Protein AF-A0A1Q6SW51-F1 (afdb_monomer_lite)

Structure (mmCIF, N/CA/C/O backbone):
data_AF-A0A1Q6SW51-F1
#
_entry.id   AF-A0A1Q6SW51-F1
#
loop_
_atom_site.group_PDB
_atom_site.id
_atom_site.type_symbol
_atom_site.label_atom_id
_atom_site.label_alt_id
_atom_site.label_comp_id
_atom_site.label_asym_id
_atom_site.label_entity_id
_atom_site.label_seq_id
_atom_site.pdbx_PDB_ins_code
_atom_site.Cartn_x
_atom_site.Cartn_y
_atom_site.Cartn_z
_atom_site.occupancy
_atom_site.B_iso_or_equiv
_atom_site.auth_seq_id
_atom_site.auth_comp_id
_atom_site.auth_asym_id
_atom_site.auth_atom_id
_atom_site.pdbx_PDB_model_num
ATOM 1 N N . MET A 1 1 ? 6.416 -1.608 13.780 1.00 59.78 1 MET A N 1
ATOM 2 C CA . MET A 1 1 ? 4.996 -1.342 13.450 1.00 59.78 1 MET A CA 1
ATOM 3 C C . MET A 1 1 ? 4.737 0.159 13.450 1.00 59.78 1 MET A C 1
ATOM 5 O O . MET A 1 1 ? 5.255 0.853 14.320 1.00 59.78 1 MET A O 1
ATOM 9 N N . LYS A 1 2 ? 4.018 0.686 12.449 1.00 80.19 2 LYS A N 1
ATOM 10 C CA . LYS A 1 2 ? 3.732 2.131 12.332 1.00 80.19 2 LYS A CA 1
ATOM 11 C C . LYS A 1 2 ? 2.410 2.452 13.046 1.00 80.19 2 LYS A C 1
ATOM 13 O O . LYS A 1 2 ? 1.424 1.747 12.851 1.00 80.19 2 LYS A O 1
ATOM 18 N N . LYS A 1 3 ? 2.394 3.502 13.870 1.00 89.12 3 LYS A N 1
ATOM 19 C CA . LYS A 1 3 ? 1.204 3.941 14.618 1.00 89.12 3 LYS A CA 1
ATOM 20 C C . LYS A 1 3 ? 0.370 4.944 13.821 1.00 89.12 3 LYS A C 1
ATOM 22 O O . LYS A 1 3 ? 0.912 5.720 13.034 1.00 89.12 3 LYS A O 1
ATOM 27 N N . CYS A 1 4 ? -0.942 4.945 14.043 1.00 89.94 4 CYS A N 1
ATOM 28 C CA . CYS A 1 4 ? -1.838 5.974 13.525 1.00 89.94 4 CYS A CA 1
ATOM 29 C C . CYS A 1 4 ? -1.556 7.311 14.227 1.00 89.94 4 CYS A C 1
ATOM 31 O O . CYS A 1 4 ? -1.523 7.352 15.455 1.00 89.94 4 CYS A O 1
ATOM 33 N N . SER A 1 5 ? -1.414 8.401 13.466 1.00 89.25 5 SER A N 1
ATOM 34 C CA . SER A 1 5 ? -1.162 9.744 14.015 1.00 89.25 5 SER A CA 1
ATOM 35 C C . SER A 1 5 ? -2.273 10.241 14.941 1.00 89.25 5 SER A C 1
ATOM 37 O O . SER A 1 5 ? -1.999 10.992 15.866 1.00 89.25 5 SER A O 1
ATOM 39 N N . ASP A 1 6 ? -3.513 9.811 14.698 1.00 89.75 6 ASP A N 1
ATOM 40 C CA . ASP A 1 6 ? -4.688 10.389 15.360 1.00 89.75 6 ASP A CA 1
ATOM 41 C C . ASP A 1 6 ? -5.124 9.538 16.557 1.00 89.75 6 ASP A C 1
ATOM 43 O O . ASP A 1 6 ? -5.579 10.047 17.574 1.00 89.75 6 ASP A O 1
ATOM 47 N N . CYS A 1 7 ? -4.982 8.216 16.441 1.00 91.75 7 CYS A N 1
ATOM 48 C CA . CYS A 1 7 ? -5.433 7.263 17.455 1.00 91.75 7 CYS A CA 1
ATOM 49 C C . CYS A 1 7 ? -4.299 6.695 18.316 1.00 91.75 7 CYS A C 1
ATOM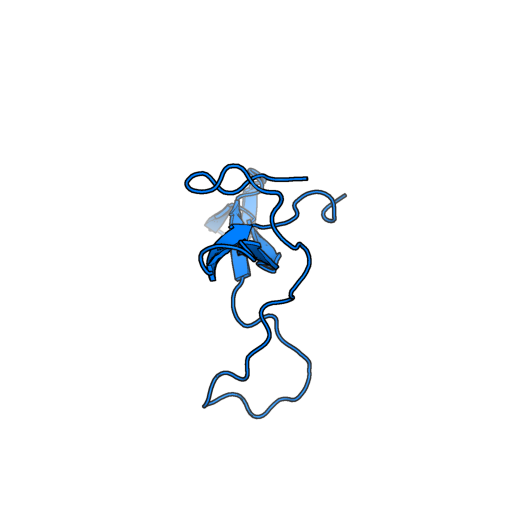 51 O O . CYS A 1 7 ? -4.585 6.003 19.291 1.00 91.75 7 CYS A O 1
ATOM 53 N N . ASN A 1 8 ? -3.037 6.915 17.924 1.00 91.56 8 ASN A N 1
ATOM 54 C CA . ASN A 1 8 ? -1.830 6.329 18.523 1.00 91.56 8 ASN A CA 1
ATOM 55 C C . ASN A 1 8 ? -1.859 4.788 18.657 1.00 91.56 8 ASN A C 1
ATOM 57 O O . ASN A 1 8 ? -1.073 4.201 19.401 1.00 91.56 8 ASN A O 1
ATOM 61 N N . CYS A 1 9 ? -2.762 4.119 17.938 1.00 89.88 9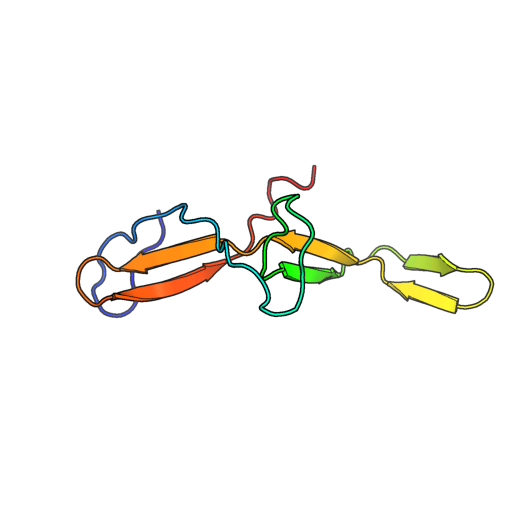 CYS A N 1
ATOM 62 C CA . CYS A 1 9 ? -2.863 2.668 17.895 1.00 89.88 9 CYS A CA 1
ATOM 63 C C . CYS A 1 9 ? -2.008 2.103 16.761 1.00 89.88 9 CYS A C 1
ATOM 65 O O . CYS A 1 9 ? -1.691 2.798 15.788 1.00 89.88 9 CYS A O 1
ATOM 67 N N . GLU A 1 10 ? -1.645 0.833 16.880 1.00 91.06 10 GLU A N 1
ATOM 68 C CA . GLU A 1 10 ? -0.949 0.117 15.817 1.00 91.06 10 GLU A CA 1
ATOM 69 C C . GLU A 1 10 ? -1.854 -0.006 14.589 1.00 91.06 10 GLU A C 1
ATOM 71 O O . GLU A 1 10 ? -3.056 -0.260 14.700 1.00 91.06 10 GLU A O 1
ATOM 76 N N . MET A 1 11 ? -1.287 0.264 13.414 1.00 90.19 11 MET A N 1
ATOM 77 C CA . MET A 1 11 ? -1.999 0.097 12.152 1.00 90.19 11 MET A CA 1
ATOM 78 C C . MET A 1 11 ? -1.846 -1.343 11.667 1.00 90.19 11 MET A C 1
ATOM 80 O O . MET A 1 11 ? -0.763 -1.917 11.784 1.00 90.19 11 MET A O 1
ATOM 84 N N . ILE A 1 12 ? -2.918 -1.890 11.095 1.00 87.00 12 ILE A N 1
ATOM 85 C CA . ILE A 1 12 ? -2.895 -3.188 10.418 1.00 87.00 12 ILE A CA 1
ATOM 86 C C . ILE A 1 12 ? -2.114 -3.007 9.120 1.00 87.00 12 ILE A C 1
ATOM 88 O O . ILE A 1 12 ? -2.416 -2.096 8.342 1.00 87.00 12 ILE A O 1
ATOM 92 N N . ASP A 1 13 ? -1.093 -3.837 8.937 1.00 78.94 13 ASP A N 1
ATOM 93 C CA . ASP A 1 13 ? -0.159 -3.777 7.819 1.00 78.94 13 ASP A CA 1
ATOM 94 C C . ASP A 1 13 ? -0.489 -4.846 6.765 1.00 78.94 13 ASP A C 1
ATOM 96 O O . ASP A 1 13 ? -1.072 -5.877 7.092 1.00 78.94 13 ASP A O 1
ATOM 100 N N . ASP A 1 14 ? -0.056 -4.608 5.526 1.00 65.12 14 ASP A N 1
ATOM 101 C CA . ASP A 1 14 ? 0.021 -5.598 4.440 1.00 65.12 14 ASP A CA 1
ATOM 102 C C . ASP A 1 14 ? -1.260 -5.876 3.624 1.00 65.12 14 ASP A C 1
ATOM 104 O O . ASP A 1 14 ? -1.468 -6.976 3.114 1.00 65.12 14 ASP A O 1
ATOM 108 N N . CYS A 1 15 ? -2.103 -4.863 3.394 1.00 63.59 15 CYS A N 1
ATOM 109 C CA . CYS A 1 15 ? -3.109 -4.961 2.331 1.00 63.59 15 CYS A CA 1
ATOM 110 C C . CYS A 1 15 ? -2.490 -4.518 0.989 1.00 63.59 15 CYS A C 1
ATOM 112 O O . CYS A 1 15 ? -2.278 -3.310 0.796 1.00 63.59 15 CYS A O 1
ATOM 114 N N . PRO A 1 16 ? -2.186 -5.438 0.046 1.00 63.25 16 PRO A N 1
ATOM 115 C CA . PRO A 1 16 ? -1.802 -5.040 -1.300 1.00 63.25 16 PRO A CA 1
ATOM 116 C C . PRO A 1 16 ? -2.953 -4.257 -1.929 1.00 63.25 16 PRO A C 1
ATOM 118 O O . PRO A 1 16 ? -4.115 -4.670 -1.867 1.00 63.25 16 PRO A O 1
ATOM 121 N N . ILE A 1 17 ? -2.635 -3.117 -2.539 1.00 68.12 17 ILE A N 1
ATOM 122 C CA . ILE A 1 17 ? -3.630 -2.313 -3.245 1.00 68.12 17 ILE A CA 1
ATOM 123 C C . ILE A 1 17 ? -3.844 -2.971 -4.598 1.00 68.12 17 ILE A C 1
ATOM 125 O O . ILE A 1 17 ? -3.126 -2.728 -5.570 1.00 68.12 17 ILE A O 1
ATOM 129 N N . THR A 1 18 ? -4.811 -3.877 -4.614 1.00 61.94 18 THR A N 1
ATOM 130 C CA . THR A 1 18 ? -5.285 -4.521 -5.827 1.00 61.94 18 THR A CA 1
ATOM 131 C C . THR A 1 18 ? -6.573 -3.840 -6.241 1.00 61.94 18 THR A C 1
ATOM 133 O O . THR A 1 18 ? -7.501 -3.667 -5.454 1.00 61.94 18 THR A O 1
ATOM 136 N N . GLY A 1 19 ? -6.613 -3.429 -7.489 1.00 53.00 19 GLY A N 1
ATOM 137 C CA . GLY A 1 19 ? -7.843 -3.107 -8.169 1.00 53.00 19 GLY A CA 1
ATOM 138 C C . GLY A 1 19 ? -7.723 -3.642 -9.585 1.00 53.00 19 GLY A C 1
ATOM 139 O O . GLY A 1 19 ? -6.692 -4.186 -9.991 1.00 53.00 19 GLY A O 1
ATOM 140 N N . LYS A 1 20 ? -8.811 -3.534 -10.328 1.00 52.53 20 LYS A N 1
ATOM 141 C CA . LYS A 1 20 ? -8.788 -3.724 -11.765 1.00 52.53 20 LYS A CA 1
ATOM 142 C C . LYS A 1 20 ? -9.057 -2.351 -12.346 1.00 52.53 20 LYS A C 1
ATOM 144 O O . LYS A 1 20 ? -10.176 -1.855 -12.209 1.00 52.53 20 LYS A O 1
ATOM 149 N N . HIS A 1 21 ? -8.063 -1.735 -12.984 1.00 50.41 21 HIS A N 1
ATOM 150 C CA . HIS A 1 21 ? 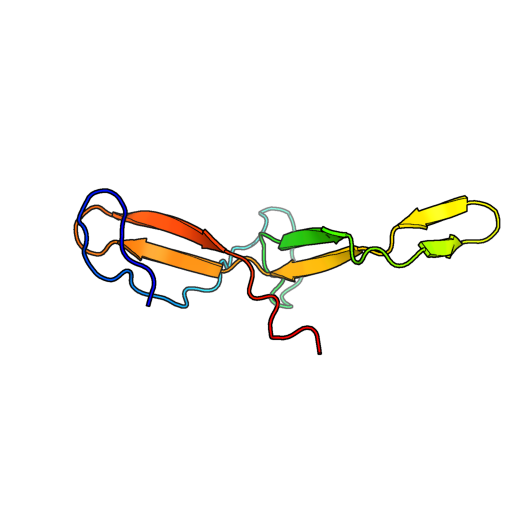-8.334 -0.552 -13.794 1.00 50.41 21 HIS A CA 1
ATOM 151 C C . HIS A 1 21 ? -9.494 -0.888 -14.755 1.00 50.41 21 HIS A C 1
ATOM 153 O O . HIS A 1 21 ? -9.404 -1.900 -15.459 1.00 50.41 21 HIS A O 1
ATOM 159 N N . PRO A 1 22 ? -10.582 -0.093 -14.805 1.00 53.56 22 PRO A N 1
ATOM 160 C CA . PRO A 1 22 ? -11.828 -0.477 -15.484 1.00 53.56 22 PRO A CA 1
ATOM 161 C C . PRO A 1 22 ? -11.660 -0.756 -16.986 1.00 53.56 22 PRO A C 1
ATOM 163 O O . PRO A 1 22 ? -12.516 -1.384 -17.598 1.00 53.56 22 PRO A O 1
ATOM 166 N N . TYR A 1 23 ? -10.530 -0.341 -17.564 1.00 54.00 23 TYR A N 1
ATOM 167 C CA . TYR A 1 23 ? -10.178 -0.522 -18.972 1.00 54.00 23 TYR A CA 1
ATOM 168 C C . TYR A 1 23 ? -9.061 -1.557 -19.227 1.00 54.00 23 TYR A C 1
ATOM 170 O O . TYR A 1 23 ? -8.561 -1.639 -20.344 1.00 54.00 23 TYR A O 1
ATOM 178 N N . VAL A 1 24 ? -8.622 -2.327 -18.220 1.00 54.22 24 VAL A N 1
ATOM 179 C CA . VAL A 1 24 ? -7.557 -3.338 -18.376 1.00 54.22 24 VAL A CA 1
ATOM 180 C C . VAL A 1 24 ? -8.138 -4.747 -18.204 1.00 54.22 24 VAL A C 1
ATOM 182 O O . VAL A 1 24 ? -8.508 -5.165 -17.107 1.00 54.22 24 VAL A O 1
ATOM 185 N N . SER A 1 25 ? -8.218 -5.490 -19.312 1.00 51.25 25 SER A N 1
ATOM 186 C CA . SER A 1 25 ? -8.757 -6.862 -19.379 1.00 51.25 25 SER A CA 1
ATOM 187 C C . SER A 1 25 ? -7.720 -7.963 -19.130 1.00 51.25 25 SER A C 1
ATOM 189 O O . SER A 1 25 ? -8.058 -9.139 -19.229 1.00 51.25 25 SER A O 1
ATOM 191 N N . ASP A 1 26 ? -6.473 -7.609 -18.815 1.00 52.78 26 ASP A N 1
ATOM 192 C CA . ASP A 1 26 ? -5.380 -8.573 -18.677 1.00 52.78 26 ASP A CA 1
ATOM 193 C C . ASP A 1 26 ? -5.187 -8.982 -17.203 1.00 52.78 26 ASP A C 1
ATOM 195 O O . ASP A 1 26 ? -4.983 -8.141 -16.328 1.00 52.78 26 ASP A O 1
ATOM 199 N N . PHE A 1 27 ? -5.310 -10.281 -16.919 1.00 46.75 27 PHE A N 1
ATOM 200 C CA . PHE A 1 27 ? -5.480 -10.863 -15.575 1.00 46.75 27 PHE A CA 1
ATOM 201 C C . PHE A 1 27 ? -4.181 -11.023 -14.771 1.00 46.75 27 PHE A C 1
ATOM 203 O O . PHE A 1 27 ? -4.195 -11.566 -13.664 1.00 46.75 27 PHE A O 1
ATOM 210 N N . ARG A 1 28 ? -3.040 -10.569 -15.293 1.00 55.53 28 ARG A N 1
ATOM 211 C CA . ARG A 1 28 ? -1.798 -10.555 -14.515 1.00 55.53 28 ARG A CA 1
ATOM 212 C C . ARG A 1 28 ? -1.886 -9.405 -13.523 1.00 55.53 28 ARG A C 1
ATOM 214 O O . ARG A 1 28 ? -1.745 -8.264 -13.945 1.00 55.53 28 ARG A O 1
ATOM 221 N N . GLN A 1 29 ? -2.158 -9.724 -12.250 1.00 50.09 29 GLN A N 1
ATOM 222 C CA . GLN A 1 29 ? -2.237 -8.800 -11.109 1.00 50.09 29 GLN A CA 1
ATOM 223 C C . GLN A 1 29 ? -1.182 -7.693 -11.228 1.00 50.09 29 GLN A C 1
ATOM 225 O O . GLN A 1 29 ? -0.025 -7.854 -10.840 1.00 50.09 29 GLN A O 1
ATOM 230 N N . ARG A 1 30 ? -1.581 -6.564 -11.814 1.00 52.81 30 ARG A N 1
ATOM 231 C CA . ARG A 1 30 ? -0.805 -5.337 -11.790 1.00 52.81 30 ARG A CA 1
ATOM 232 C C . ARG A 1 30 ? -1.171 -4.666 -10.484 1.00 52.81 30 ARG A C 1
ATOM 234 O O . ARG A 1 30 ? -2.345 -4.516 -10.168 1.00 52.81 30 ARG A O 1
ATOM 241 N N . VAL A 1 31 ? -0.162 -4.301 -9.709 1.00 55.69 31 VAL A N 1
ATOM 242 C CA . VAL A 1 31 ? -0.371 -3.387 -8.593 1.00 55.69 31 VAL A CA 1
ATOM 243 C C . VAL A 1 31 ? -0.923 -2.100 -9.196 1.00 55.69 31 VAL A C 1
ATOM 245 O O . VAL A 1 31 ? -0.260 -1.473 -10.024 1.00 55.69 31 VAL A O 1
ATOM 248 N N . ASP A 1 32 ? -2.155 -1.756 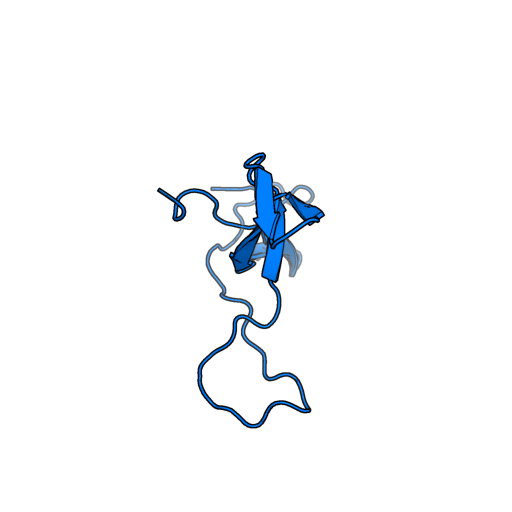-8.837 1.00 61.88 32 ASP A N 1
ATOM 249 C CA . ASP A 1 32 ? -2.903 -0.683 -9.498 1.00 61.88 32 ASP A CA 1
ATOM 250 C C . ASP A 1 32 ? -2.315 0.699 -9.196 1.00 61.88 32 ASP A C 1
ATOM 252 O O . ASP A 1 32 ? -2.452 1.632 -9.987 1.00 61.88 32 ASP A O 1
ATOM 256 N N . ILE A 1 33 ? -1.610 0.821 -8.067 1.00 71.38 33 ILE A N 1
ATOM 257 C CA . ILE A 1 33 ? -0.945 2.052 -7.654 1.00 71.38 33 ILE A CA 1
ATOM 258 C C . ILE A 1 33 ? 0.524 1.758 -7.365 1.00 71.38 33 ILE A C 1
ATOM 260 O O . ILE A 1 33 ? 0.886 1.060 -6.419 1.00 71.38 33 ILE A O 1
ATOM 264 N N . SER A 1 34 ? 1.383 2.320 -8.205 1.00 74.38 34 SER A N 1
ATOM 265 C CA . SER A 1 34 ? 2.833 2.246 -8.078 1.00 74.38 34 SER A CA 1
ATOM 266 C C . SER A 1 34 ? 3.417 3.641 -8.181 1.00 74.38 34 SER A C 1
ATOM 268 O O . SER A 1 34 ? 2.933 4.442 -8.981 1.00 74.38 34 SER A O 1
ATOM 270 N N . VAL A 1 35 ? 4.492 3.898 -7.455 1.00 74.19 35 VAL A N 1
ATOM 271 C CA . VAL A 1 35 ? 5.263 5.135 -7.577 1.00 74.19 35 VAL A CA 1
ATOM 272 C C . VAL A 1 35 ? 6.583 4.845 -8.277 1.00 74.19 35 VAL A C 1
ATOM 274 O O . VAL A 1 35 ? 7.186 3.796 -8.055 1.00 74.19 35 VAL A O 1
ATOM 277 N N . SER A 1 36 ? 7.015 5.767 -9.132 1.00 75.88 36 SER A N 1
ATOM 278 C CA . SER A 1 36 ? 8.360 5.742 -9.704 1.00 75.88 36 SER A CA 1
ATOM 279 C C . SER A 1 36 ? 9.293 6.487 -8.759 1.00 75.88 36 SER A C 1
ATOM 281 O O . SER A 1 36 ? 9.091 7.677 -8.516 1.00 75.88 36 SER A O 1
ATOM 283 N N . ILE A 1 37 ? 10.281 5.792 -8.205 1.00 78.00 37 ILE A N 1
ATOM 284 C CA . ILE A 1 37 ? 11.250 6.357 -7.267 1.00 78.00 37 ILE A CA 1
ATOM 285 C C . ILE A 1 37 ? 12.581 6.500 -8.006 1.00 78.00 37 ILE A C 1
ATOM 287 O O . ILE A 1 37 ? 13.121 5.488 -8.455 1.00 78.00 37 ILE A O 1
ATOM 291 N N . PRO A 1 38 ? 13.102 7.730 -8.173 1.00 76.06 38 PRO A N 1
ATOM 292 C CA . PRO A 1 38 ? 14.398 7.941 -8.801 1.00 76.06 38 PRO A CA 1
ATOM 293 C C . PRO A 1 38 ? 15.496 7.217 -8.020 1.00 76.06 38 PRO A C 1
ATOM 295 O O . PRO A 1 38 ? 15.579 7.338 -6.797 1.00 76.06 38 PRO A O 1
ATOM 298 N N . THR A 1 39 ? 16.341 6.465 -8.719 1.00 69.88 39 THR A N 1
ATOM 299 C CA . THR A 1 39 ? 17.428 5.684 -8.107 1.00 69.88 39 THR A CA 1
ATOM 300 C C . THR A 1 39 ? 18.731 6.477 -8.004 1.00 69.88 39 THR A C 1
ATOM 302 O O . THR A 1 39 ? 19.719 5.984 -7.461 1.00 69.88 39 THR A O 1
ATOM 305 N N . GLY A 1 40 ? 18.770 7.694 -8.559 1.00 65.00 40 GLY A N 1
ATOM 306 C CA . GLY A 1 40 ? 19.983 8.500 -8.694 1.00 65.00 40 GLY A CA 1
ATOM 307 C C . GLY A 1 40 ? 20.989 7.954 -9.717 1.00 65.00 40 GLY A C 1
ATOM 308 O O . GLY A 1 40 ? 22.027 8.580 -9.944 1.00 65.00 40 GLY A O 1
ATOM 309 N N . GLN A 1 41 ? 20.709 6.812 -10.362 1.00 63.47 41 GLN A N 1
ATOM 310 C CA . GLN A 1 41 ? 21.518 6.302 -11.466 1.00 63.47 41 GLN A CA 1
ATOM 311 C C . GLN A 1 41 ? 21.137 7.013 -12.767 1.00 63.47 41 GLN A C 1
ATOM 313 O O . GLN A 1 41 ? 19.962 7.186 -13.087 1.00 63.47 41 GLN A O 1
ATOM 318 N N . LYS A 1 42 ? 22.139 7.428 -13.545 1.00 62.88 42 LYS A N 1
ATOM 319 C CA . LYS A 1 42 ? 21.931 8.022 -14.869 1.00 62.88 42 LYS A CA 1
ATOM 320 C C . LYS A 1 42 ? 21.986 6.915 -15.914 1.00 62.88 42 LYS A C 1
ATOM 322 O O . LYS A 1 42 ? 23.041 6.320 -16.105 1.00 62.88 42 LYS A O 1
ATOM 327 N N . ASN A 1 43 ? 20.879 6.683 -16.608 1.00 58.81 43 ASN A N 1
ATOM 328 C CA . ASN A 1 43 ? 20.853 5.846 -17.798 1.00 58.81 43 ASN A CA 1
ATOM 329 C C . ASN A 1 43 ? 20.961 6.720 -19.048 1.00 58.81 43 ASN A C 1
ATOM 331 O O . ASN A 1 43 ? 20.399 7.813 -19.127 1.00 58.81 43 ASN A O 1
ATOM 335 N N . SER A 1 44 ? 21.676 6.219 -20.049 1.00 52.62 44 SER A N 1
ATOM 336 C CA . SER A 1 44 ? 21.701 6.798 -21.387 1.00 52.62 44 SER A CA 1
ATOM 337 C C . SER A 1 44 ? 20.880 5.910 -22.316 1.00 52.62 44 SER A C 1
ATOM 339 O O . SER A 1 44 ? 21.349 4.861 -22.757 1.00 52.62 44 SER A O 1
ATOM 341 N N . LEU A 1 45 ? 19.659 6.339 -22.635 1.00 57.16 45 LEU A N 1
ATOM 342 C CA . LEU A 1 45 ? 19.087 6.028 -23.948 1.00 57.16 45 LEU A CA 1
ATOM 343 C C . LEU A 1 45 ? 19.900 6.827 -24.981 1.00 57.16 45 LEU A C 1
ATOM 345 O O . LEU A 1 45 ? 20.453 7.867 -24.613 1.00 57.16 45 LEU A O 1
ATOM 349 N N . PRO A 1 46 ? 20.040 6.375 -26.239 1.00 51.22 46 PRO A N 1
ATOM 350 C CA . PRO A 1 46 ? 20.911 7.039 -27.207 1.00 51.22 46 PRO A CA 1
ATOM 351 C C . PRO A 1 46 ? 20.573 8.538 -27.315 1.00 51.22 46 PRO A C 1
ATOM 353 O O . PRO A 1 46 ? 19.543 8.916 -27.865 1.00 51.22 46 PRO A O 1
ATOM 356 N N . GLY A 1 47 ? 21.444 9.377 -26.740 1.00 55.19 47 GLY A N 1
ATOM 357 C CA . GLY A 1 47 ? 21.372 10.841 -26.770 1.00 55.19 47 GLY A CA 1
ATOM 358 C C . GLY A 1 47 ? 20.598 11.550 -25.648 1.00 55.19 47 GLY A C 1
ATOM 359 O O . GLY A 1 47 ? 20.660 12.776 -25.609 1.00 55.19 47 GLY A O 1
ATOM 360 N N . ILE A 1 48 ? 19.908 10.856 -24.728 1.00 59.09 48 ILE A N 1
ATOM 361 C CA . ILE A 1 48 ? 19.111 11.515 -23.671 1.00 59.09 48 ILE A CA 1
ATOM 362 C C . ILE A 1 48 ? 19.515 10.991 -22.284 1.00 59.09 48 ILE A C 1
ATOM 364 O O . ILE A 1 48 ? 19.348 9.797 -22.017 1.00 59.09 48 ILE A O 1
ATOM 368 N N . PRO A 1 49 ? 20.031 11.854 -21.384 1.00 57.22 49 PRO A N 1
ATOM 369 C CA . PRO A 1 49 ? 20.235 11.484 -19.993 1.00 57.22 49 PRO A CA 1
ATOM 370 C C . PRO A 1 49 ? 18.869 11.306 -19.327 1.00 57.22 49 PRO A C 1
ATOM 372 O O . PRO A 1 49 ? 18.112 12.262 -19.168 1.00 57.22 49 PRO A O 1
ATOM 375 N N . CYS A 1 50 ? 18.553 10.076 -18.941 1.00 60.97 50 CYS A N 1
ATOM 376 C CA . CYS A 1 50 ? 17.356 9.755 -18.180 1.00 60.97 50 CYS A CA 1
ATOM 377 C C . CYS A 1 50 ? 17.777 9.286 -16.791 1.00 60.97 50 CYS A C 1
ATOM 379 O O . CYS A 1 50 ? 18.661 8.440 -16.648 1.00 60.97 50 CYS A O 1
ATOM 381 N N . GLU A 1 51 ? 17.152 9.833 -15.755 1.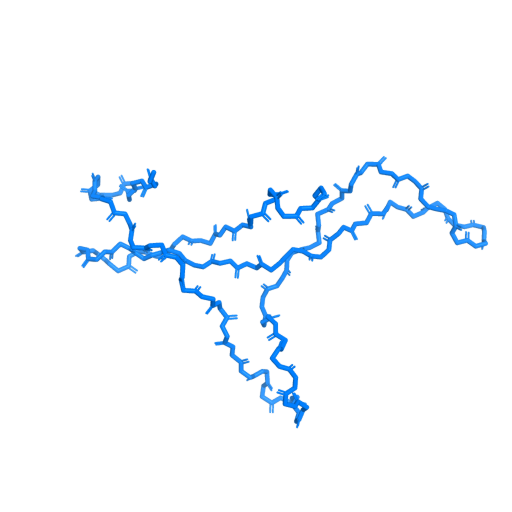00 65.06 51 GLU A N 1
ATOM 382 C CA . GLU A 1 51 ? 17.309 9.287 -14.413 1.00 65.06 51 GLU A CA 1
ATOM 383 C C . GLU A 1 51 ? 16.581 7.940 -14.364 1.00 65.06 51 GLU A C 1
ATOM 385 O O . GLU A 1 51 ? 15.402 7.846 -14.716 1.00 65.06 51 GLU A O 1
ATOM 390 N N . ALA A 1 52 ? 17.302 6.878 -14.007 1.00 67.88 52 ALA A N 1
ATOM 391 C CA . ALA A 1 52 ? 16.688 5.585 -13.784 1.00 67.88 52 ALA A CA 1
ATOM 392 C C . ALA A 1 52 ? 15.736 5.711 -12.590 1.00 67.88 52 ALA A C 1
ATOM 394 O O . ALA A 1 52 ? 16.063 6.313 -11.567 1.00 67.88 52 ALA A O 1
ATOM 395 N N . ALA A 1 53 ? 14.535 5.168 -12.741 1.00 71.00 53 ALA A N 1
ATOM 396 C CA . ALA A 1 53 ? 13.541 5.150 -11.689 1.00 71.00 53 ALA A CA 1
ATOM 397 C C . ALA A 1 53 ? 13.002 3.738 -11.562 1.00 71.00 53 ALA A C 1
ATOM 399 O O . ALA A 1 53 ? 12.615 3.120 -12.558 1.00 71.00 53 ALA A O 1
ATOM 400 N N . ASP A 1 54 ? 12.942 3.260 -10.331 1.00 72.50 54 ASP A N 1
ATOM 401 C CA . ASP A 1 54 ? 12.332 1.982 -10.058 1.00 72.50 54 ASP A CA 1
ATOM 402 C C . ASP A 1 54 ? 10.852 2.149 -9.772 1.00 72.50 54 ASP A C 1
ATOM 404 O O . ASP A 1 54 ? 10.401 3.116 -9.153 1.00 72.50 54 ASP A O 1
ATOM 408 N N . ARG A 1 55 ? 10.078 1.173 -10.231 1.00 74.12 55 ARG A N 1
ATOM 409 C CA . ARG A 1 55 ? 8.639 1.159 -10.031 1.00 74.12 55 ARG A CA 1
ATOM 410 C C . ARG A 1 55 ? 8.313 0.357 -8.778 1.00 74.12 55 ARG A C 1
ATOM 412 O O . ARG A 1 55 ? 8.341 -0.870 -8.802 1.00 74.12 55 ARG A O 1
ATOM 419 N N . CYS A 1 56 ? 7.949 1.053 -7.707 1.00 76.81 56 CYS A N 1
ATOM 420 C CA . CYS A 1 56 ? 7.619 0.438 -6.426 1.00 76.81 56 CYS A CA 1
ATOM 421 C C . CYS A 1 56 ? 6.103 0.322 -6.252 1.00 76.81 56 CYS A C 1
ATOM 423 O O . CYS A 1 56 ? 5.362 1.301 -6.379 1.00 76.81 56 CYS A O 1
ATOM 425 N N . ALA A 1 57 ? 5.645 -0.887 -5.941 1.00 78.44 57 ALA A N 1
ATOM 426 C CA . ALA A 1 57 ? 4.266 -1.169 -5.569 1.00 78.44 57 ALA A CA 1
ATOM 427 C C . ALA A 1 57 ? 3.899 -0.457 -4.257 1.00 78.44 57 ALA A C 1
ATOM 429 O O . ALA A 1 57 ? 4.632 -0.572 -3.272 1.00 78.44 57 ALA A O 1
ATOM 430 N N . LEU A 1 58 ? 2.767 0.256 -4.222 1.00 79.88 58 LEU A N 1
ATOM 431 C CA . LEU A 1 58 ? 2.259 0.801 -2.966 1.00 79.88 58 LEU A CA 1
ATOM 432 C C . LEU A 1 58 ? 1.491 -0.262 -2.184 1.00 79.88 58 LEU A C 1
ATOM 434 O O . LEU A 1 58 ? 0.651 -0.991 -2.715 1.00 79.88 58 LEU A O 1
ATOM 438 N N . LYS A 1 59 ? 1.747 -0.282 -0.883 1.00 83.31 59 LYS A N 1
ATOM 439 C CA . LYS A 1 59 ? 0.990 -1.016 0.121 1.00 83.31 59 LYS A CA 1
ATOM 440 C C . LYS A 1 59 ? 0.161 -0.040 0.944 1.00 83.31 59 LYS A C 1
ATOM 442 O O . LYS A 1 59 ? 0.529 1.128 1.117 1.00 83.31 59 LYS A O 1
ATOM 447 N N . ALA A 1 60 ? -0.958 -0.527 1.465 1.00 85.38 60 ALA A N 1
ATOM 448 C CA . ALA A 1 60 ? -1.790 0.220 2.389 1.00 85.38 60 ALA A CA 1
ATOM 449 C C . ALA A 1 60 ? -1.685 -0.369 3.795 1.00 85.38 60 ALA A C 1
ATOM 451 O O . ALA A 1 60 ? -1.620 -1.582 3.984 1.00 85.38 60 ALA A O 1
ATOM 452 N N . ARG A 1 61 ? -1.734 0.518 4.785 1.00 87.44 61 ARG A N 1
ATOM 453 C CA . ARG A 1 61 ? -2.001 0.178 6.181 1.00 87.44 61 ARG A CA 1
ATOM 454 C C . ARG A 1 61 ? -3.232 0.923 6.661 1.00 87.44 61 ARG A C 1
ATOM 456 O O . ARG A 1 61 ? -3.435 2.080 6.286 1.00 87.44 61 ARG A O 1
ATOM 463 N N . VAL A 1 62 ? -4.026 0.294 7.517 1.00 88.62 62 VAL A N 1
ATOM 464 C CA . VAL A 1 62 ? -5.308 0.848 7.972 1.00 88.62 62 VAL A CA 1
ATOM 465 C C . VAL A 1 62 ? -5.329 0.947 9.491 1.00 88.62 62 VAL A C 1
ATOM 467 O O . VAL A 1 62 ? -4.910 0.037 10.203 1.00 88.62 62 VAL A O 1
ATOM 470 N N . CYS A 1 63 ? -5.802 2.080 10.004 1.00 90.62 63 CYS A N 1
ATOM 471 C CA . CYS A 1 63 ? -6.093 2.240 11.419 1.00 90.62 63 CYS A CA 1
ATOM 472 C C . CYS A 1 63 ? -7.405 1.511 11.751 1.00 90.62 63 CYS A C 1
ATOM 474 O O . CYS A 1 63 ? -8.454 1.948 11.275 1.00 90.62 63 CYS A O 1
ATOM 476 N N . PRO A 1 64 ? -7.400 0.470 12.600 1.00 88.81 64 PRO A N 1
ATOM 477 C CA . PRO A 1 64 ? -8.626 -0.256 12.930 1.00 88.81 64 PRO A CA 1
ATOM 478 C C . PRO A 1 64 ? -9.618 0.579 13.751 1.00 88.81 64 PRO A C 1
ATOM 480 O O . PRO A 1 64 ? -10.803 0.275 13.774 1.00 88.81 64 PRO A O 1
ATOM 483 N N . LYS A 1 65 ? -9.148 1.638 14.425 1.00 92.06 65 LYS A N 1
ATOM 484 C CA . LYS A 1 65 ? -9.983 2.472 15.300 1.00 92.06 65 LYS A CA 1
ATOM 485 C C . LYS A 1 65 ? -10.727 3.583 14.556 1.00 92.06 65 LYS A C 1
ATOM 487 O O . LYS A 1 65 ? -11.872 3.861 14.888 1.00 92.06 65 LYS A O 1
ATOM 492 N N . CYS A 1 66 ? -10.081 4.241 13.591 1.00 92.62 66 CYS A N 1
ATOM 493 C CA . CYS A 1 66 ? -10.663 5.387 12.876 1.00 92.62 66 CYS A CA 1
ATOM 494 C C . CYS A 1 66 ? -10.722 5.225 11.351 1.00 92.62 66 CYS A C 1
ATOM 496 O O . CYS A 1 66 ? -11.118 6.157 10.661 1.00 92.62 66 CYS A O 1
ATOM 498 N N . GLY A 1 67 ? -10.282 4.090 10.802 1.00 86.69 67 GLY A N 1
ATOM 499 C CA . GLY A 1 67 ? -10.308 3.824 9.360 1.00 86.69 67 GLY A CA 1
ATOM 500 C C . GLY A 1 67 ? -9.265 4.585 8.535 1.00 86.69 67 GLY A C 1
ATOM 501 O O . GLY A 1 67 ? -9.209 4.409 7.322 1.00 86.69 67 GLY A O 1
ATOM 502 N N . LYS A 1 68 ? -8.408 5.411 9.153 1.00 89.06 68 LYS A N 1
ATOM 503 C CA . LYS A 1 68 ? -7.366 6.163 8.438 1.00 89.06 68 LYS A CA 1
ATOM 504 C C . LYS A 1 68 ? -6.438 5.225 7.666 1.00 89.06 68 LYS A C 1
ATOM 506 O O . LYS A 1 68 ? -5.839 4.324 8.257 1.00 89.06 68 LYS A O 1
ATOM 511 N N . VAL A 1 69 ? -6.277 5.490 6.373 1.00 87.62 69 VAL A N 1
ATOM 512 C CA . VAL A 1 69 ? -5.404 4.727 5.475 1.00 87.62 69 VAL A CA 1
ATOM 513 C C . VAL A 1 69 ? -4.079 5.463 5.300 1.00 87.62 69 VAL A C 1
ATOM 515 O O . VAL A 1 69 ? -4.051 6.665 5.047 1.00 87.62 69 VAL A O 1
ATOM 518 N N . GLY A 1 70 ? -2.969 4.745 5.446 1.00 87.31 70 GLY A N 1
ATOM 519 C CA . GLY A 1 70 ? -1.632 5.223 5.108 1.00 87.31 70 GLY A CA 1
ATOM 520 C C . GLY A 1 70 ? -1.061 4.412 3.954 1.00 87.31 70 GLY A C 1
ATOM 521 O O . GLY A 1 70 ? -1.045 3.186 4.027 1.00 87.31 70 GLY A O 1
ATOM 522 N N . LEU A 1 71 ? -0.568 5.090 2.921 1.00 86.31 71 LEU A N 1
ATOM 523 C CA . LEU A 1 71 ? 0.122 4.465 1.794 1.00 86.31 71 LEU A CA 1
ATOM 524 C C . LEU A 1 71 ? 1.631 4.466 2.034 1.00 86.31 71 LEU A C 1
ATOM 526 O O . LEU A 1 71 ? 2.174 5.426 2.587 1.00 86.31 71 LEU A O 1
ATOM 530 N N . TYR A 1 72 ? 2.312 3.397 1.636 1.00 83.75 72 TYR A N 1
ATOM 531 C CA . TYR A 1 72 ? 3.767 3.319 1.710 1.00 83.75 72 TYR A CA 1
ATOM 532 C C . TYR A 1 72 ? 4.337 2.411 0.615 1.00 83.75 72 TYR A C 1
ATOM 534 O O . TYR A 1 72 ? 3.648 1.529 0.114 1.00 83.75 72 TYR A O 1
ATOM 542 N N . ALA A 1 73 ? 5.598 2.634 0.251 1.00 80.50 73 ALA A N 1
ATOM 543 C CA . ALA A 1 73 ? 6.377 1.736 -0.596 1.00 80.50 73 ALA A CA 1
ATOM 544 C C . ALA A 1 73 ? 7.407 1.010 0.275 1.00 80.50 73 ALA A C 1
ATOM 546 O O . ALA A 1 73 ? 8.026 1.633 1.142 1.00 80.50 73 ALA A O 1
ATOM 547 N N . ASP A 1 74 ? 7.582 -0.290 0.053 1.00 77.94 74 ASP A N 1
ATOM 548 C CA . ASP A 1 74 ? 8.665 -1.052 0.668 1.00 77.94 74 ASP A CA 1
ATOM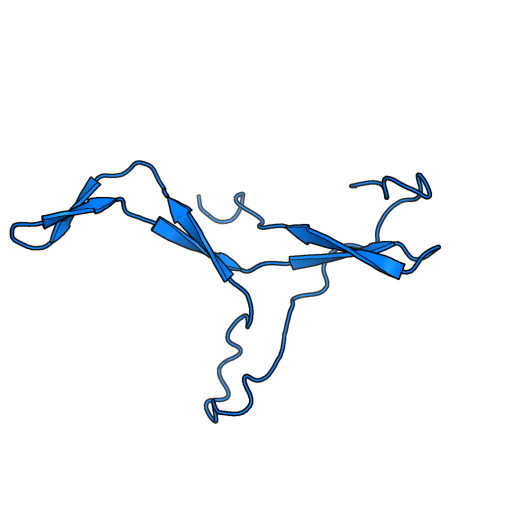 549 C C . ASP A 1 74 ? 9.890 -1.014 -0.254 1.00 77.94 74 ASP A C 1
ATOM 551 O O . ASP A 1 74 ? 9.894 -1.617 -1.324 1.00 77.94 74 ASP A O 1
ATOM 555 N N . LEU A 1 75 ? 10.916 -0.260 0.143 1.00 73.75 75 LEU A N 1
ATOM 556 C CA . LEU A 1 75 ? 12.158 -0.104 -0.628 1.00 73.75 75 LEU A CA 1
ATOM 557 C C . LEU A 1 75 ? 13.193 -1.185 -0.290 1.00 73.75 75 LEU A C 1
ATOM 559 O O . LEU A 1 75 ? 14.248 -1.256 -0.912 1.00 73.75 75 LEU A O 1
ATOM 563 N N . SER A 1 76 ? 12.899 -2.036 0.696 1.00 65.88 76 SER A N 1
ATOM 564 C CA . SER A 1 76 ? 13.804 -3.088 1.171 1.00 65.88 76 SER A CA 1
ATOM 565 C C . SER A 1 76 ? 13.922 -4.246 0.177 1.00 65.88 76 SER A C 1
ATOM 567 O O . SER A 1 76 ? 14.918 -4.960 0.196 1.00 65.88 76 SER A O 1
ATOM 569 N N . GLN A 1 77 ? 12.924 -4.424 -0.698 1.00 52.72 77 GLN A N 1
ATOM 570 C CA . GLN A 1 77 ? 12.887 -5.471 -1.730 1.00 52.72 77 GLN A CA 1
ATOM 571 C C . GLN A 1 77 ? 13.713 -5.146 -2.987 1.00 52.72 77 GLN A C 1
ATOM 573 O O . GLN A 1 77 ? 13.710 -5.934 -3.927 1.00 52.72 77 GLN A O 1
ATOM 578 N N . GLN A 1 78 ? 14.413 -4.007 -3.028 1.00 49.91 78 GLN A N 1
ATOM 579 C CA . GLN A 1 78 ? 15.185 -3.571 -4.199 1.00 49.91 78 GLN A CA 1
ATOM 580 C C . GLN A 1 78 ? 16.691 -3.890 -4.137 1.00 49.91 78 GLN A C 1
ATOM 582 O O . GLN A 1 78 ? 17.470 -3.280 -4.867 1.00 49.91 78 GLN A O 1
ATOM 587 N N . ARG A 1 79 ? 17.121 -4.802 -3.258 1.00 39.78 79 ARG A N 1
ATOM 588 C CA . ARG A 1 79 ? 18.517 -5.263 -3.174 1.00 39.78 79 ARG A CA 1
ATOM 589 C C . ARG A 1 79 ? 18.673 -6.698 -3.635 1.00 39.78 79 ARG A C 1
ATOM 591 O O . ARG A 1 79 ? 17.834 -7.526 -3.223 1.00 39.78 79 ARG A O 1
#

Radius of gyration: 16.65 Å; chains: 1; bounding box: 34×22×46 Å

Secondary structure (DSSP, 8-state):
-PBPTTT-PBPEEEEE-----TT----S---S-EEEEEEEEEEEETTEEEEEEEEEEEEEEE-TTT--EEEEE--GGG-

Foldseek 3Di:
DDADPPPRHDWAWDDQQFDDPPPDPDPPGDSPDWDWAFPQDWDDDPPDTDGHTDTFRKTWTADPPPRDIDIDTDPVVVD

pLDDT: mean 70.94, std 14.65, range [39.78, 92.62]

Sequence (79 aa):
MKKCSDCNCEMIDDCPITGKHPYVSDFRQRVDISVSIPTGQKNSLPGIPCEAADRCALKARVCPKCGKVGLYADLSQQR